Protein AF-A0A7C5K327-F1 (afdb_monomer_lite)

Sequence (168 aa):
MLYFSTILGKKIIDSKEEPIGTLDDMIIIDGEEEAEVVALVCKRKTGLLRIPMKYVDVIEREIKLSIPKEKALLFGEPSPDEILLKGSILDKQLIDTNGVKVVRVNDIILLHKKGGLFVIGVDASVKGFMRRLGIRDPLLDIPKIIRKNETPEIPHMIPWKFVAPLEP

Secondary structure (DSSP, 8-state):
-EEGGGTTT-EEE-TT--EEEEEEEEEEE--SS-EEEEEEEEEETTEEEEEEGGGEEEESSSEEESS-HHHH-B--PPPTTEEEHHHHTTT-EEE-TTSS-EEE--EEEEEEETTEEEEEEEE-SHHHHHHHTT---GGGSS-GGGGGS-------EEEGGG-EEPP-

Structure (mmCIF, N/CA/C/O backbone):
data_AF-A0A7C5K327-F1
#
_entry.id   AF-A0A7C5K327-F1
#
loop_
_atom_site.group_PDB
_atom_site.id
_atom_site.type_symbol
_atom_site.label_atom_id
_atom_site.label_alt_id
_atom_site.label_comp_id
_atom_site.label_asym_id
_atom_site.label_entity_id
_atom_site.label_seq_id
_atom_site.pdbx_PDB_ins_code
_atom_site.Cartn_x
_atom_site.Cartn_y
_atom_site.Cartn_z
_atom_site.occupancy
_atom_site.B_iso_or_equiv
_atom_site.auth_seq_id
_atom_site.auth_comp_id
_atom_site.auth_asym_id
_atom_site.auth_atom_id
_atom_site.pdbx_PDB_model_num
ATOM 1 N N . MET A 1 1 ? 11.975 6.111 1.858 1.00 78.12 1 MET A N 1
ATOM 2 C CA . MET A 1 1 ? 11.445 5.059 0.964 1.00 78.12 1 MET A CA 1
ATOM 3 C C . MET A 1 1 ? 10.909 3.944 1.832 1.00 78.12 1 MET A C 1
ATOM 5 O O . MET A 1 1 ? 11.529 3.630 2.844 1.00 78.12 1 MET A O 1
ATOM 9 N N . LEU A 1 2 ? 9.755 3.407 1.470 1.00 88.88 2 LEU A N 1
ATOM 10 C CA . LEU A 1 2 ? 9.019 2.400 2.219 1.00 88.88 2 LEU A CA 1
ATOM 11 C C . LEU A 1 2 ? 8.792 1.199 1.302 1.00 88.88 2 LEU A C 1
ATOM 13 O O . LEU A 1 2 ? 8.510 1.380 0.125 1.00 88.88 2 LEU A O 1
ATOM 17 N N . TYR A 1 3 ? 8.920 -0.015 1.822 1.00 90.69 3 TYR A N 1
ATOM 18 C CA . TYR A 1 3 ? 8.631 -1.221 1.049 1.00 90.69 3 TYR A CA 1
ATOM 19 C C . TYR A 1 3 ? 7.241 -1.733 1.397 1.00 90.69 3 TYR A C 1
ATOM 21 O O . TYR A 1 3 ? 6.924 -1.889 2.580 1.00 90.69 3 TYR A O 1
ATOM 29 N N . PHE A 1 4 ? 6.428 -2.022 0.388 1.00 93.12 4 PHE A N 1
ATOM 30 C CA . PHE A 1 4 ? 5.060 -2.498 0.568 1.00 93.12 4 PHE A CA 1
ATOM 31 C C . PHE A 1 4 ? 4.995 -3.766 1.432 1.00 93.12 4 PHE A C 1
ATOM 33 O O . PHE A 1 4 ? 4.176 -3.854 2.349 1.00 93.12 4 PHE A O 1
ATOM 40 N N . SER A 1 5 ? 5.930 -4.703 1.252 1.00 89.06 5 SER A N 1
ATOM 41 C CA . SER A 1 5 ? 6.005 -5.912 2.083 1.00 89.06 5 SER A CA 1
ATOM 42 C C . SER A 1 5 ? 6.140 -5.621 3.586 1.00 89.06 5 SER A C 1
ATOM 44 O O . SER A 1 5 ? 5.621 -6.370 4.408 1.00 89.06 5 SER A O 1
ATOM 46 N N . THR A 1 6 ? 6.785 -4.509 3.962 1.00 90.75 6 THR A N 1
ATOM 47 C CA . THR A 1 6 ? 7.032 -4.141 5.368 1.00 90.75 6 THR A CA 1
ATOM 48 C C . THR A 1 6 ? 5.821 -3.531 6.061 1.00 90.75 6 THR A C 1
ATOM 50 O O . THR A 1 6 ? 5.844 -3.354 7.280 1.00 90.75 6 THR A O 1
ATOM 53 N N . ILE A 1 7 ? 4.785 -3.160 5.309 1.00 93.81 7 ILE A N 1
ATOM 54 C CA . ILE A 1 7 ? 3.553 -2.570 5.846 1.00 93.81 7 ILE A CA 1
ATOM 55 C C . ILE A 1 7 ? 2.353 -3.499 5.768 1.00 93.81 7 ILE A C 1
ATOM 57 O O . ILE A 1 7 ? 1.399 -3.306 6.522 1.00 93.81 7 ILE A O 1
ATOM 61 N N . LEU A 1 8 ? 2.406 -4.520 4.913 1.00 94.00 8 LEU A N 1
ATOM 62 C CA . LEU A 1 8 ? 1.396 -5.569 4.877 1.00 94.00 8 LEU A CA 1
ATOM 63 C C . LEU A 1 8 ? 1.196 -6.184 6.269 1.00 94.00 8 LEU A C 1
ATOM 65 O O . LEU A 1 8 ? 2.145 -6.458 7.003 1.00 94.00 8 LEU A O 1
ATOM 69 N N . GLY A 1 9 ? -0.065 -6.373 6.647 1.00 95.81 9 GLY A N 1
ATOM 70 C CA . GLY A 1 9 ? -0.457 -6.927 7.941 1.00 95.81 9 GLY A CA 1
ATOM 71 C C . GLY A 1 9 ? -0.354 -5.962 9.127 1.00 95.81 9 GLY A C 1
ATOM 72 O O . GLY A 1 9 ? -0.784 -6.329 10.224 1.00 95.81 9 GLY A O 1
ATOM 73 N N . LYS A 1 10 ? 0.157 -4.733 8.956 1.00 97.19 10 LYS A N 1
ATOM 74 C CA . LYS A 1 10 ? 0.174 -3.742 10.045 1.00 97.19 10 LYS A CA 1
ATOM 75 C C . LYS A 1 10 ? -1.236 -3.364 10.472 1.00 97.19 10 LYS A C 1
ATOM 77 O O . LYS A 1 10 ? -2.152 -3.293 9.651 1.00 97.19 10 LYS A O 1
ATOM 82 N N . LYS A 1 11 ? -1.397 -3.106 11.771 1.00 97.50 11 LYS A N 1
ATOM 83 C CA . LYS A 1 11 ? -2.666 -2.658 12.345 1.00 97.50 11 LYS A CA 1
ATOM 84 C C . LYS A 1 11 ? -3.026 -1.278 11.816 1.00 97.50 11 LYS A C 1
ATOM 86 O O . LYS A 1 11 ? -2.155 -0.419 11.693 1.00 97.50 11 LYS A O 1
ATOM 91 N N . ILE A 1 12 ? -4.311 -1.091 11.550 1.00 97.25 12 ILE A N 1
ATOM 92 C CA . ILE A 1 12 ? -4.903 0.196 11.208 1.00 97.25 12 ILE A CA 1
ATOM 93 C C . ILE A 1 12 ? -5.746 0.645 12.395 1.00 97.25 12 ILE A C 1
ATOM 95 O O . ILE A 1 12 ? -6.642 -0.092 12.824 1.00 97.25 12 ILE A O 1
ATOM 99 N N . ILE A 1 13 ? -5.450 1.833 12.911 1.00 96.62 13 ILE A N 1
ATOM 100 C CA . ILE A 1 13 ? -6.163 2.469 14.019 1.00 96.62 13 ILE A CA 1
ATOM 101 C C . ILE A 1 13 ? -6.717 3.821 13.575 1.00 96.62 13 ILE A C 1
ATOM 103 O O . ILE A 1 13 ? -6.153 4.472 12.694 1.00 96.62 13 ILE A O 1
ATOM 107 N N . ASP A 1 14 ? -7.831 4.234 14.163 1.00 95.69 14 ASP A N 1
ATOM 108 C CA . ASP A 1 14 ? -8.431 5.531 13.870 1.00 95.69 14 ASP A CA 1
ATOM 109 C C . ASP A 1 14 ? -7.846 6.670 14.725 1.00 95.69 14 ASP A C 1
ATOM 111 O O . ASP A 1 14 ? -6.926 6.469 15.523 1.00 95.69 14 ASP A O 1
ATOM 115 N N . SER A 1 15 ? -8.396 7.878 14.582 1.00 95.56 15 SER A N 1
ATOM 116 C CA . SER A 1 15 ? -7.953 9.053 15.345 1.00 95.56 15 SER A CA 1
ATOM 117 C C . SER A 1 15 ? -8.214 8.969 16.859 1.00 95.56 15 SER A C 1
ATOM 119 O O . SER A 1 15 ? -7.787 9.854 17.596 1.00 95.56 15 SER A O 1
ATOM 121 N N . LYS A 1 16 ? -8.964 7.965 17.328 1.00 95.31 16 LYS A N 1
ATOM 122 C CA . LYS A 1 16 ? -9.239 7.682 18.747 1.00 95.31 16 LYS A CA 1
ATOM 123 C C . LYS A 1 16 ? -8.428 6.486 19.259 1.00 95.31 16 LYS A C 1
ATOM 125 O O . LYS A 1 16 ? -8.711 5.981 20.341 1.00 95.31 16 LYS A O 1
ATOM 130 N N . GLU A 1 17 ? -7.451 6.029 18.476 1.00 94.50 17 GLU A N 1
ATOM 131 C CA . GLU A 1 17 ? -6.656 4.824 18.723 1.00 94.50 17 GLU A CA 1
ATOM 132 C C . GLU A 1 17 ? -7.479 3.524 18.760 1.00 94.50 17 GLU A C 1
ATOM 134 O O . GLU A 1 17 ? -7.019 2.493 19.257 1.00 94.50 17 GLU A O 1
ATOM 139 N N . GLU A 1 18 ? -8.688 3.523 18.189 1.00 94.69 18 GLU A N 1
ATOM 140 C CA . GLU A 1 18 ? -9.495 2.312 18.108 1.00 94.69 18 GLU A CA 1
ATOM 141 C C . GLU A 1 18 ? -9.040 1.429 16.933 1.00 94.69 18 GLU A C 1
ATOM 143 O O . GLU A 1 18 ? -8.885 1.915 15.807 1.00 94.69 18 GLU A O 1
ATOM 148 N N . PRO A 1 19 ? -8.864 0.110 17.140 1.00 94.62 19 PRO A N 1
ATOM 149 C CA . PRO A 1 19 ? -8.450 -0.792 16.076 1.00 94.62 19 PRO A CA 1
ATOM 150 C C . PRO A 1 19 ? -9.569 -0.993 15.051 1.00 94.62 19 PRO A C 1
ATOM 152 O O . PRO A 1 19 ? -10.697 -1.356 15.390 1.00 94.62 19 PRO A O 1
ATOM 155 N N . ILE A 1 20 ? -9.227 -0.831 13.775 1.00 94.50 20 ILE A N 1
ATOM 156 C CA . ILE A 1 20 ? -10.130 -1.074 12.644 1.00 94.50 20 ILE A CA 1
ATOM 157 C C . ILE A 1 20 ? -9.895 -2.473 12.070 1.00 94.50 20 ILE A C 1
ATOM 159 O O . ILE A 1 20 ? -10.848 -3.218 11.844 1.00 94.50 20 ILE A O 1
ATOM 163 N N . GLY A 1 21 ? -8.632 -2.835 11.836 1.00 95.38 21 GLY A N 1
ATOM 164 C CA . GLY A 1 21 ? -8.229 -4.072 11.165 1.00 95.38 21 GLY A CA 1
ATOM 165 C C . GLY A 1 21 ? -6.740 -4.074 10.829 1.00 95.38 21 GLY A C 1
ATOM 166 O O . GLY A 1 21 ? -5.945 -3.447 11.532 1.00 95.38 21 GLY A O 1
ATOM 167 N N . THR A 1 22 ? -6.356 -4.767 9.759 1.00 97.50 22 THR A N 1
ATOM 168 C CA . THR A 1 22 ? -4.967 -4.821 9.272 1.00 97.50 22 THR A CA 1
ATOM 169 C C . THR A 1 22 ? -4.880 -4.490 7.789 1.00 97.50 22 THR A C 1
ATOM 171 O O . THR A 1 22 ? -5.797 -4.831 7.043 1.00 97.50 22 THR A O 1
ATOM 174 N N . LEU A 1 23 ? -3.773 -3.894 7.342 1.00 97.38 23 LEU A N 1
ATOM 175 C CA . LEU A 1 23 ? -3.520 -3.667 5.917 1.00 97.38 23 LEU A CA 1
ATOM 176 C C . LEU A 1 23 ? -3.439 -5.003 5.171 1.00 97.38 23 LEU A C 1
ATOM 178 O O . LEU A 1 23 ? -2.592 -5.837 5.491 1.00 97.38 23 LEU A O 1
ATOM 182 N N . ASP A 1 24 ? -4.302 -5.193 4.179 1.00 96.38 24 ASP A N 1
ATOM 183 C CA . ASP A 1 24 ? -4.278 -6.360 3.296 1.00 96.38 24 ASP A CA 1
ATOM 184 C C . ASP A 1 24 ? -3.707 -6.035 1.920 1.00 96.38 24 ASP A C 1
ATOM 186 O O . ASP A 1 24 ? -2.965 -6.857 1.386 1.00 96.38 24 ASP A O 1
ATOM 190 N N . ASP A 1 25 ? -4.024 -4.853 1.387 1.00 95.94 25 ASP A N 1
ATOM 191 C CA . ASP A 1 25 ? -3.581 -4.389 0.073 1.00 95.94 25 ASP A CA 1
ATOM 192 C C . ASP A 1 25 ? -3.594 -2.847 -0.022 1.00 95.94 25 ASP A C 1
ATOM 194 O O . ASP A 1 25 ? -4.058 -2.156 0.889 1.00 95.94 25 ASP A O 1
ATOM 198 N N . MET A 1 26 ? -3.097 -2.303 -1.127 1.00 96.31 26 MET A N 1
ATOM 199 C CA . MET A 1 26 ? -3.190 -0.902 -1.531 1.00 96.31 26 MET A CA 1
ATOM 200 C C . MET A 1 26 ? -3.737 -0.820 -2.951 1.00 96.31 26 MET A C 1
ATOM 202 O O . MET A 1 26 ? -3.444 -1.670 -3.790 1.00 96.31 26 MET A O 1
ATOM 206 N N . ILE A 1 27 ? -4.521 0.221 -3.200 1.00 95.38 27 ILE A N 1
ATOM 207 C CA . ILE A 1 27 ? -5.105 0.515 -4.501 1.00 95.38 27 ILE A CA 1
ATOM 208 C C . ILE A 1 27 ? -4.363 1.701 -5.087 1.00 95.38 27 ILE A C 1
ATOM 210 O O . ILE A 1 27 ? -4.219 2.728 -4.414 1.00 95.38 27 ILE A O 1
ATOM 214 N N . ILE A 1 28 ? -3.916 1.544 -6.327 1.00 95.38 28 ILE A N 1
ATOM 215 C CA . ILE A 1 28 ? -3.239 2.589 -7.079 1.00 95.38 28 ILE A CA 1
ATOM 216 C C . ILE A 1 28 ? -4.029 3.007 -8.313 1.00 95.38 28 ILE A C 1
ATOM 218 O O . ILE A 1 28 ? -4.798 2.214 -8.855 1.00 95.38 28 ILE A O 1
ATOM 222 N N . ILE A 1 29 ? -3.785 4.234 -8.755 1.00 93.50 29 ILE A N 1
ATOM 223 C CA . ILE A 1 29 ? -4.093 4.699 -10.106 1.00 93.50 29 ILE A CA 1
ATOM 224 C C . ILE A 1 29 ? -2.765 4.864 -10.838 1.00 93.50 29 ILE A C 1
ATOM 226 O O . ILE A 1 29 ? -1.824 5.447 -10.293 1.00 93.50 29 ILE A O 1
ATOM 230 N N . ASP A 1 30 ? -2.690 4.305 -12.043 1.00 91.12 30 ASP A N 1
ATOM 231 C CA . ASP A 1 30 ? -1.484 4.352 -12.863 1.00 91.12 30 ASP A CA 1
ATOM 232 C C . ASP A 1 30 ? -1.193 5.768 -13.389 1.00 91.12 30 ASP A C 1
ATOM 234 O O . ASP A 1 30 ? -2.100 6.580 -13.590 1.00 91.12 30 ASP A O 1
ATOM 238 N N . GLY A 1 31 ? 0.083 6.064 -13.610 1.00 88.69 31 GLY A N 1
ATOM 239 C CA . GLY A 1 31 ? 0.562 7.348 -14.110 1.00 88.69 31 GLY A CA 1
ATOM 240 C C . GLY A 1 31 ? 1.866 7.188 -14.888 1.00 88.69 31 GLY A C 1
ATOM 241 O O . GLY A 1 31 ? 2.562 6.187 -14.751 1.00 88.69 31 GLY A O 1
ATOM 242 N N . GLU A 1 32 ? 2.214 8.187 -15.707 1.00 82.19 32 GLU A N 1
ATOM 243 C CA . GLU A 1 32 ? 3.312 8.072 -16.687 1.00 82.19 32 GLU A CA 1
ATOM 244 C C . GLU A 1 32 ? 4.677 7.718 -16.069 1.00 82.19 32 GLU A C 1
ATOM 246 O O . GLU A 1 32 ? 5.431 6.924 -16.627 1.00 82.19 32 GLU A O 1
ATOM 251 N N . GLU A 1 33 ? 5.015 8.310 -14.920 1.00 87.31 33 GLU A N 1
ATOM 252 C CA . GLU A 1 33 ? 6.305 8.089 -14.244 1.00 87.31 33 GLU A CA 1
ATOM 253 C C . GLU A 1 33 ? 6.160 7.302 -12.934 1.00 87.31 33 GLU A C 1
ATOM 255 O O . GLU A 1 33 ? 7.085 6.601 -12.515 1.00 87.31 33 GLU A O 1
ATOM 260 N N . GLU A 1 34 ? 5.007 7.421 -12.280 1.00 92.19 34 GLU A N 1
ATOM 261 C CA . GLU A 1 34 ? 4.696 6.831 -10.983 1.00 92.19 34 GLU A CA 1
ATOM 262 C C . GLU A 1 34 ? 3.192 6.622 -10.829 1.00 92.19 34 GLU A C 1
ATOM 264 O O . GLU A 1 34 ? 2.404 7.372 -11.404 1.00 92.19 34 GLU A O 1
ATOM 269 N N . ALA A 1 35 ? 2.805 5.649 -10.006 1.00 94.00 35 ALA A N 1
ATOM 270 C CA . ALA A 1 35 ? 1.406 5.410 -9.671 1.00 94.00 35 ALA A CA 1
ATOM 271 C C . ALA A 1 35 ? 1.051 5.991 -8.300 1.00 94.00 35 ALA A C 1
ATOM 273 O O . ALA A 1 35 ? 1.804 5.851 -7.331 1.00 94.00 35 ALA A O 1
ATOM 274 N N . GLU A 1 36 ? -0.113 6.620 -8.193 1.00 95.75 36 GLU A N 1
ATOM 275 C CA . GLU A 1 36 ? -0.604 7.203 -6.945 1.00 95.75 36 GLU A CA 1
ATOM 276 C C . GLU A 1 36 ? -1.347 6.155 -6.115 1.00 95.75 36 GLU A C 1
ATOM 278 O O . GLU A 1 36 ? -2.250 5.491 -6.614 1.00 95.75 36 GLU A O 1
ATOM 283 N N . VAL A 1 37 ? -1.021 6.031 -4.825 1.00 96.50 37 VAL A N 1
ATOM 284 C CA . VAL A 1 37 ? -1.798 5.222 -3.876 1.00 96.50 37 VAL A CA 1
ATOM 285 C C . VAL A 1 37 ? -3.025 6.010 -3.433 1.00 96.50 37 VAL A C 1
ATOM 287 O O . VAL A 1 37 ? -2.931 6.930 -2.622 1.00 96.50 37 VAL A O 1
ATOM 290 N N . VAL A 1 38 ? -4.197 5.605 -3.916 1.00 95.56 38 VAL A N 1
ATOM 291 C CA . VAL A 1 38 ? -5.465 6.308 -3.665 1.00 95.56 38 VAL A CA 1
ATOM 292 C C . VAL A 1 38 ? -6.245 5.746 -2.480 1.00 95.56 38 VAL A C 1
ATOM 294 O O . VAL A 1 38 ? -7.027 6.466 -1.847 1.00 95.56 38 VAL A O 1
ATOM 297 N N . ALA A 1 39 ? -6.030 4.477 -2.125 1.00 95.50 39 ALA A N 1
ATOM 298 C CA . ALA A 1 39 ? -6.685 3.856 -0.978 1.00 95.50 39 ALA A CA 1
ATOM 299 C C . ALA A 1 39 ? -5.900 2.676 -0.393 1.00 95.50 39 ALA A C 1
ATOM 301 O O . ALA A 1 39 ? -5.134 1.997 -1.073 1.00 95.50 39 ALA A O 1
ATOM 302 N N . LEU A 1 40 ? -6.160 2.392 0.882 1.00 95.69 40 LEU A N 1
ATOM 303 C CA . LEU A 1 40 ? -5.760 1.164 1.559 1.00 95.69 40 LEU A CA 1
ATOM 304 C C . LEU A 1 40 ? -6.916 0.162 1.553 1.00 95.69 40 LEU A C 1
ATOM 306 O O . LEU A 1 40 ? -8.073 0.544 1.745 1.00 95.69 40 LEU A O 1
ATOM 310 N N . VAL A 1 41 ? -6.595 -1.123 1.431 1.00 95.56 41 VAL A N 1
ATOM 311 C CA . VAL A 1 41 ? -7.524 -2.229 1.682 1.00 95.56 41 VAL A CA 1
ATOM 312 C C . VAL A 1 41 ? -7.278 -2.756 3.089 1.00 95.56 41 VAL A C 1
ATOM 314 O O . VAL A 1 41 ? -6.209 -3.271 3.413 1.00 95.56 41 VAL A O 1
ATOM 317 N N . CYS A 1 42 ? -8.282 -2.618 3.945 1.00 95.00 42 CYS A N 1
ATOM 318 C CA . CYS A 1 42 ? -8.267 -3.055 5.331 1.00 95.00 42 CYS A CA 1
ATOM 319 C C . CYS A 1 42 ? -9.021 -4.377 5.475 1.00 95.00 42 CYS A C 1
ATOM 321 O O . CYS A 1 42 ? -10.212 -4.461 5.170 1.00 95.00 42 CYS A O 1
ATOM 323 N N . LYS A 1 43 ? -8.351 -5.405 5.996 1.00 94.62 43 LYS A N 1
ATOM 324 C CA . LYS A 1 43 ? -8.967 -6.684 6.349 1.00 94.62 43 LYS A CA 1
ATOM 325 C C . LYS A 1 43 ? -9.457 -6.680 7.788 1.00 94.62 43 LYS A C 1
ATOM 327 O O . LYS A 1 43 ? -8.715 -6.366 8.722 1.00 94.62 43 LYS A O 1
ATOM 332 N N . ARG A 1 44 ? -10.707 -7.105 7.964 1.00 91.81 44 ARG A N 1
ATOM 333 C CA . ARG A 1 44 ? -11.363 -7.325 9.256 1.00 91.81 44 ARG A CA 1
ATOM 334 C C . ARG A 1 44 ? -11.980 -8.716 9.325 1.00 91.81 44 ARG A C 1
ATOM 336 O O . ARG A 1 44 ? -12.093 -9.420 8.327 1.00 91.81 44 ARG A O 1
ATOM 343 N N . LYS A 1 45 ? -12.486 -9.070 10.509 1.00 88.56 45 LYS A N 1
ATOM 344 C CA . LYS A 1 45 ? -13.308 -10.276 10.706 1.00 88.56 45 LYS A CA 1
ATOM 345 C C . LYS A 1 45 ? -14.571 -10.284 9.838 1.00 88.56 45 LYS A C 1
ATOM 347 O O . LYS A 1 45 ? -15.009 -11.343 9.422 1.00 88.56 45 LYS A O 1
ATOM 352 N N . THR A 1 46 ? -15.149 -9.111 9.583 1.00 87.56 46 THR A N 1
ATOM 353 C CA . THR A 1 46 ? -16.404 -8.948 8.833 1.00 87.56 46 THR A CA 1
ATOM 354 C C . THR A 1 46 ? -16.210 -8.778 7.326 1.00 87.56 46 THR A C 1
ATOM 356 O O . THR A 1 46 ? -17.192 -8.573 6.623 1.00 87.56 46 THR A O 1
ATOM 359 N N . GLY A 1 47 ? -14.970 -8.833 6.826 1.00 88.31 47 GLY A N 1
ATOM 360 C CA . GLY A 1 47 ? -14.654 -8.662 5.407 1.00 88.31 47 GLY A CA 1
ATOM 361 C C . GLY A 1 47 ? -13.582 -7.606 5.148 1.00 88.31 47 GLY A C 1
ATOM 362 O O . GLY A 1 47 ? -12.866 -7.183 6.063 1.00 88.31 47 GLY A O 1
ATOM 363 N N . LEU A 1 48 ? -13.474 -7.202 3.884 1.00 90.56 48 LEU A N 1
ATOM 364 C CA . LEU A 1 48 ? -12.564 -6.159 3.420 1.00 90.56 48 LEU A CA 1
ATOM 365 C C . LEU A 1 48 ? -13.257 -4.793 3.407 1.00 90.56 48 LEU A C 1
ATOM 367 O O . LEU A 1 48 ? -14.475 -4.691 3.273 1.00 90.56 48 LEU A O 1
ATOM 371 N N . LEU A 1 49 ? -12.463 -3.742 3.562 1.00 90.69 49 LEU A N 1
ATOM 372 C CA . LEU A 1 49 ? -12.894 -2.352 3.512 1.00 90.69 49 LEU A CA 1
ATOM 373 C C . LEU A 1 49 ? -11.878 -1.512 2.768 1.00 90.69 49 LEU A C 1
ATOM 375 O O . LEU A 1 49 ? -10.683 -1.797 2.817 1.00 90.69 49 LEU A O 1
ATOM 379 N N . ARG A 1 50 ? -12.347 -0.411 2.192 1.00 92.56 50 ARG A N 1
ATOM 380 C CA . ARG A 1 50 ? -11.491 0.583 1.559 1.00 92.56 50 ARG A CA 1
ATOM 381 C C . ARG A 1 50 ? -11.377 1.820 2.440 1.00 92.56 50 ARG A C 1
ATOM 383 O O . ARG A 1 50 ? -12.376 2.312 2.965 1.00 92.56 50 ARG A O 1
ATOM 390 N N . ILE A 1 51 ? -10.154 2.320 2.585 1.00 93.94 51 ILE A N 1
ATOM 391 C CA . ILE A 1 51 ? -9.835 3.540 3.329 1.00 93.94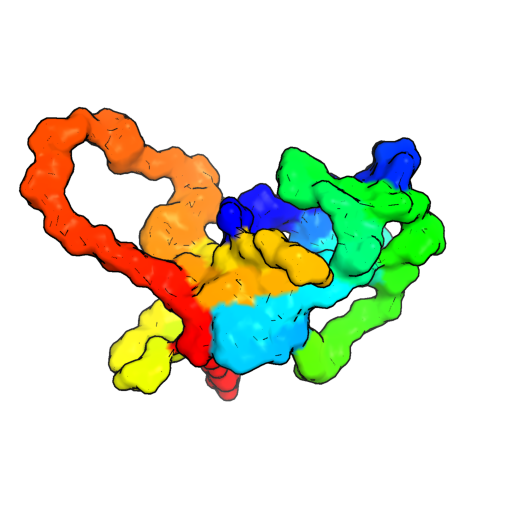 51 ILE A CA 1
ATOM 392 C C . ILE A 1 51 ? -9.120 4.497 2.371 1.00 93.94 51 ILE A C 1
ATOM 394 O O . ILE A 1 51 ? -7.982 4.218 1.995 1.00 93.94 51 ILE A O 1
ATOM 398 N N . PRO A 1 52 ? -9.752 5.610 1.961 1.00 94.12 52 PRO A N 1
ATOM 399 C CA . PRO A 1 52 ? -9.107 6.625 1.132 1.00 94.12 52 PRO A CA 1
ATOM 400 C C . PRO A 1 52 ? -7.795 7.136 1.731 1.00 94.12 52 PRO A C 1
ATOM 402 O O . PRO A 1 52 ? -7.738 7.451 2.922 1.00 94.12 52 PRO A O 1
ATOM 405 N N . MET A 1 53 ? -6.770 7.302 0.893 1.00 94.31 53 MET A N 1
ATOM 406 C CA . MET A 1 53 ? -5.436 7.731 1.330 1.00 94.31 53 MET A CA 1
ATOM 407 C C . MET A 1 53 ? -5.457 9.107 2.014 1.00 94.31 53 MET A C 1
ATOM 409 O O . MET A 1 53 ? -4.707 9.337 2.955 1.00 94.31 53 MET A O 1
ATOM 413 N N . LYS A 1 54 ? -6.397 9.990 1.641 1.00 93.12 54 LYS A N 1
ATOM 414 C CA . LYS A 1 54 ? -6.617 11.295 2.299 1.00 93.12 54 LYS A CA 1
ATOM 415 C C . LYS A 1 54 ? -6.925 11.218 3.803 1.00 93.12 54 LYS A C 1
ATOM 417 O O . LYS A 1 54 ? -6.830 12.227 4.493 1.00 93.12 54 LYS A O 1
ATOM 422 N N . TYR A 1 55 ? -7.359 10.059 4.299 1.00 94.38 55 TYR A N 1
ATOM 423 C CA . TYR A 1 55 ? -7.634 9.837 5.719 1.00 94.38 55 TYR A CA 1
ATOM 424 C C . TYR A 1 55 ? -6.470 9.180 6.456 1.00 94.38 55 TYR A C 1
ATOM 426 O O . TYR A 1 55 ? -6.560 9.004 7.665 1.00 94.38 55 TYR A O 1
ATOM 434 N N . VAL A 1 56 ? -5.401 8.804 5.758 1.00 94.44 56 VAL A N 1
ATOM 435 C CA . VAL A 1 56 ? -4.212 8.191 6.346 1.00 94.44 56 VAL A CA 1
ATOM 436 C C . VAL A 1 56 ? -3.242 9.297 6.740 1.00 94.44 56 VAL A C 1
ATOM 438 O O . VAL A 1 56 ? -2.833 10.093 5.900 1.00 94.44 56 VAL A O 1
ATOM 441 N N . ASP A 1 57 ? -2.881 9.337 8.017 1.00 93.69 57 ASP A N 1
ATOM 442 C CA . ASP A 1 57 ? -1.986 10.350 8.581 1.00 93.69 57 ASP A CA 1
ATOM 443 C C . ASP A 1 57 ? -0.544 9.830 8.665 1.00 93.69 57 ASP A C 1
ATOM 445 O O . ASP A 1 57 ? 0.396 10.450 8.175 1.00 93.69 57 ASP A O 1
ATOM 449 N N . VAL A 1 58 ? -0.370 8.627 9.227 1.00 93.50 58 VAL A N 1
ATOM 450 C CA . VAL A 1 58 ? 0.950 8.040 9.499 1.00 93.50 58 VAL A CA 1
ATOM 451 C C . VAL A 1 58 ? 0.989 6.575 9.069 1.00 93.50 58 VAL A C 1
ATOM 453 O O . VAL A 1 58 ? 0.067 5.816 9.366 1.00 93.50 58 VAL A O 1
ATOM 456 N N . ILE A 1 59 ? 2.085 6.162 8.419 1.00 93.88 59 ILE A N 1
ATOM 457 C CA . ILE A 1 59 ? 2.398 4.763 8.090 1.00 93.88 59 ILE A CA 1
ATOM 458 C C . ILE A 1 59 ? 3.765 4.414 8.686 1.00 93.88 59 ILE A C 1
ATOM 460 O O . ILE A 1 59 ? 4.807 4.608 8.062 1.00 93.88 59 ILE A O 1
ATOM 464 N N . GLU A 1 60 ? 3.765 3.868 9.900 1.00 90.62 60 GLU A N 1
ATOM 465 C CA . GLU A 1 60 ? 4.990 3.473 10.602 1.00 90.62 60 GLU A CA 1
ATOM 466 C C . GLU A 1 60 ? 4.857 2.060 11.171 1.00 90.62 60 GLU A C 1
ATOM 468 O O . GLU A 1 60 ? 4.702 1.110 10.407 1.00 90.62 60 GLU A O 1
ATOM 473 N N . ARG A 1 61 ? 4.935 1.881 12.498 1.00 91.19 61 ARG A N 1
ATOM 474 C CA . ARG A 1 61 ? 4.690 0.598 13.174 1.00 91.19 61 ARG A CA 1
ATOM 475 C C . ARG A 1 61 ? 3.230 0.168 13.036 1.00 91.19 61 ARG A C 1
ATOM 477 O O . ARG A 1 61 ? 2.949 -1.020 12.898 1.00 91.19 61 ARG A O 1
ATOM 484 N N . GLU A 1 62 ? 2.339 1.148 13.040 1.00 95.00 62 GLU A N 1
ATOM 485 C CA . GLU A 1 62 ? 0.909 1.029 12.789 1.00 95.00 62 GLU A CA 1
ATOM 486 C C . GLU A 1 62 ? 0.509 2.110 11.780 1.00 95.00 62 GLU A C 1
ATOM 488 O O . GLU A 1 62 ? 1.262 3.061 11.540 1.00 95.00 62 GLU A O 1
ATOM 493 N N . ILE A 1 63 ? -0.654 1.936 11.164 1.00 96.69 63 ILE A N 1
ATOM 494 C CA . ILE A 1 63 ? -1.240 2.897 10.235 1.00 96.69 63 ILE A CA 1
ATOM 495 C C . ILE A 1 63 ? -2.300 3.680 11.001 1.00 96.69 63 ILE A C 1
ATOM 497 O O . ILE A 1 63 ? -3.260 3.086 11.496 1.00 96.69 63 ILE A O 1
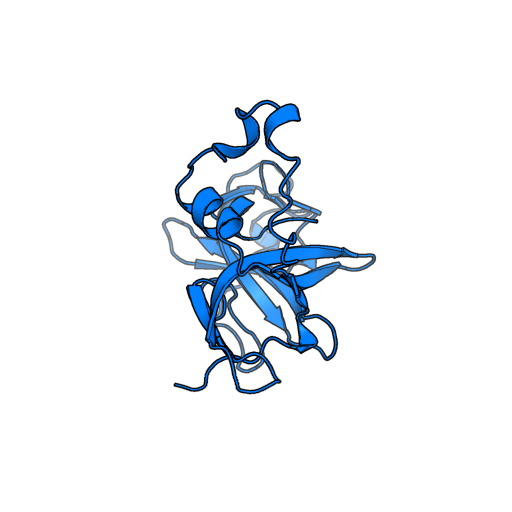ATOM 501 N N . LYS A 1 64 ? -2.124 4.997 11.109 1.00 96.69 64 LYS A N 1
ATOM 502 C CA . LYS A 1 64 ? -3.038 5.877 11.847 1.00 96.69 64 LYS A CA 1
ATOM 503 C C . LYS A 1 64 ? -3.895 6.682 10.886 1.00 96.69 64 LYS A C 1
ATOM 505 O O . LYS A 1 64 ? -3.370 7.250 9.925 1.00 96.69 64 LYS A O 1
ATOM 510 N N . LEU A 1 65 ? -5.196 6.743 11.152 1.00 96.25 65 LEU A N 1
ATOM 511 C CA . LEU A 1 65 ? -6.105 7.616 10.417 1.00 96.25 65 LEU A CA 1
ATOM 512 C C . LEU A 1 65 ? -6.274 8.965 11.119 1.00 96.25 65 LEU A C 1
ATOM 514 O O . LEU A 1 65 ? -6.290 9.041 12.345 1.00 96.25 65 LEU A O 1
ATOM 518 N N . SER A 1 66 ? -6.486 10.017 10.333 1.00 94.69 66 SER A N 1
ATOM 519 C CA . SER A 1 66 ? -6.755 11.376 10.820 1.00 94.69 66 SER A CA 1
ATOM 520 C C . SER A 1 66 ? -8.199 11.587 11.287 1.00 94.69 66 SER A C 1
ATOM 522 O O . SER A 1 66 ? -8.527 12.633 11.848 1.00 94.69 66 SER A O 1
ATOM 524 N N . ILE A 1 67 ? -9.079 10.606 11.066 1.00 93.25 67 ILE A N 1
ATOM 525 C CA . ILE A 1 67 ? -10.504 10.680 11.402 1.00 93.25 67 ILE A CA 1
ATOM 526 C C . ILE A 1 67 ? -10.995 9.418 12.129 1.00 93.25 67 ILE A C 1
ATOM 528 O O . ILE A 1 67 ? -10.365 8.363 12.012 1.00 93.25 67 ILE A O 1
ATOM 532 N N . PRO A 1 68 ? -12.140 9.492 12.838 1.00 92.56 68 PRO A N 1
ATOM 533 C CA . PRO A 1 68 ? -12.764 8.327 13.457 1.00 92.56 68 PRO A CA 1
ATOM 534 C C . PRO A 1 68 ? -13.209 7.291 12.425 1.00 92.56 68 PRO A C 1
ATOM 536 O O . PRO A 1 68 ? -13.637 7.648 11.317 1.00 92.56 68 PRO A O 1
ATOM 539 N N . LYS A 1 69 ? -13.180 6.011 12.810 1.00 86.06 69 LYS A N 1
ATOM 540 C CA . LYS A 1 69 ? -13.506 4.894 11.915 1.00 86.06 69 LYS A CA 1
ATOM 541 C C . LYS A 1 69 ? -14.893 5.021 11.288 1.00 86.06 69 LYS A C 1
ATOM 543 O O . LYS A 1 69 ? -15.062 4.627 10.150 1.00 86.06 69 LYS A O 1
ATOM 548 N N . GLU A 1 70 ? -15.884 5.624 11.941 1.00 85.25 70 GLU A N 1
ATOM 549 C CA . GLU A 1 70 ? -17.241 5.738 11.379 1.00 85.25 70 GLU A CA 1
ATOM 550 C C . GLU A 1 70 ? -17.302 6.600 10.108 1.00 85.25 70 GLU A C 1
ATOM 552 O O . GLU A 1 70 ? -18.236 6.473 9.321 1.00 85.25 70 GLU A O 1
ATOM 557 N N . LYS A 1 71 ? -16.311 7.476 9.899 1.00 82.25 71 LYS A N 1
ATOM 558 C CA . LYS A 1 71 ? -16.261 8.424 8.777 1.00 82.25 71 LYS A CA 1
ATOM 559 C C . LYS A 1 71 ? -15.280 8.024 7.672 1.00 82.25 71 LYS A C 1
ATOM 561 O O . LYS A 1 71 ? -15.285 8.649 6.616 1.00 82.25 71 LYS A O 1
ATOM 566 N N . ALA A 1 72 ? -14.421 7.034 7.917 1.00 74.19 72 ALA A N 1
ATOM 567 C CA . ALA A 1 72 ? -13.305 6.702 7.026 1.00 74.19 72 ALA A CA 1
ATOM 568 C C . ALA A 1 72 ? -13.592 5.544 6.062 1.00 74.19 72 ALA A C 1
ATOM 570 O O . ALA A 1 72 ? -12.769 5.242 5.200 1.00 74.19 72 ALA A O 1
ATOM 571 N N . LEU A 1 73 ? -14.725 4.866 6.243 1.00 74.94 73 LEU A N 1
ATOM 572 C CA . LEU A 1 73 ? -14.983 3.561 5.649 1.00 74.94 73 LEU A CA 1
ATOM 573 C C . LEU A 1 73 ? -15.794 3.681 4.370 1.00 74.94 73 LEU A C 1
ATOM 575 O O . LEU A 1 73 ? -16.915 4.186 4.385 1.00 74.94 73 LEU A O 1
ATOM 579 N N . LEU A 1 74 ? -15.244 3.136 3.290 1.00 77.19 74 LEU A N 1
ATOM 580 C CA . LEU A 1 74 ? -15.963 2.905 2.047 1.00 77.19 74 LEU A CA 1
ATOM 581 C C . LEU A 1 74 ? -16.069 1.401 1.779 1.00 77.19 74 LEU A C 1
ATOM 583 O O . LEU A 1 74 ? -15.147 0.627 2.061 1.00 77.19 74 LEU A O 1
ATOM 587 N N . PHE A 1 75 ? -17.208 1.002 1.218 1.00 72.44 75 PHE A N 1
ATOM 588 C CA . PHE A 1 75 ? -17.448 -0.337 0.688 1.00 72.44 75 PHE A CA 1
ATOM 589 C C . PHE A 1 75 ? -17.412 -0.271 -0.839 1.00 72.44 75 PHE A C 1
ATOM 591 O O . PHE A 1 75 ? -17.931 0.683 -1.416 1.00 72.44 75 PHE A O 1
ATOM 598 N N . GLY A 1 76 ? -16.825 -1.276 -1.481 1.00 69.19 76 GLY A N 1
ATOM 599 C CA . GLY A 1 76 ? -16.815 -1.389 -2.938 1.00 69.19 76 GLY A CA 1
ATOM 600 C C . GLY A 1 76 ? -15.585 -2.116 -3.464 1.00 69.19 76 GLY A C 1
ATOM 601 O O . GLY A 1 76 ? -14.549 -2.158 -2.800 1.00 69.19 76 GLY A O 1
ATOM 602 N N . GLU A 1 77 ? -15.723 -2.671 -4.661 1.00 73.38 77 GLU A N 1
ATOM 603 C CA . GLU A 1 77 ? -14.619 -3.235 -5.440 1.00 73.38 77 GLU A CA 1
ATOM 604 C C . GLU A 1 77 ? -13.769 -2.118 -6.079 1.00 73.38 77 GLU A C 1
ATOM 606 O O . GLU A 1 77 ? -14.230 -0.973 -6.161 1.00 73.38 77 GLU A O 1
ATOM 611 N N . PRO A 1 78 ? -12.518 -2.400 -6.490 1.00 76.88 78 PRO A N 1
ATOM 612 C CA . PRO A 1 78 ? -11.747 -1.546 -7.393 1.00 76.88 78 PRO A CA 1
ATOM 613 C C . PRO A 1 78 ? -12.530 -1.169 -8.655 1.00 76.88 78 PRO A C 1
ATOM 615 O O . PRO A 1 78 ? -13.211 -2.004 -9.250 1.00 76.88 78 PRO A O 1
ATOM 618 N N . SER A 1 79 ? -12.432 0.096 -9.055 1.00 83.88 79 SER A N 1
ATOM 619 C CA . SER A 1 79 ? -12.864 0.551 -10.379 1.00 83.88 79 SER A CA 1
ATOM 620 C C . SER A 1 79 ? -11.932 -0.031 -11.456 1.00 83.88 79 SER A C 1
ATOM 622 O O . SER A 1 79 ? -10.824 -0.447 -11.125 1.00 83.88 79 SER A O 1
ATOM 624 N N . PRO A 1 80 ? -12.322 -0.053 -12.743 1.00 82.38 80 PRO A N 1
ATOM 625 C CA . PRO A 1 80 ? -11.478 -0.609 -13.809 1.00 82.38 80 PRO A CA 1
ATOM 626 C C . PRO A 1 80 ? -10.080 0.019 -13.909 1.00 82.38 80 PRO A C 1
ATOM 628 O O . PRO A 1 80 ? -9.123 -0.677 -14.227 1.00 82.38 80 PRO A O 1
ATOM 631 N N . ASP A 1 81 ? -9.964 1.307 -13.583 1.00 86.75 81 ASP A N 1
ATOM 632 C CA . ASP A 1 81 ? -8.705 2.065 -13.639 1.00 86.75 81 ASP A CA 1
ATOM 633 C C . ASP A 1 81 ? -7.870 1.934 -12.348 1.00 86.75 81 ASP A C 1
ATOM 635 O O . ASP A 1 81 ? -6.813 2.547 -12.202 1.00 86.75 81 ASP A O 1
ATOM 639 N N . GLU A 1 82 ? -8.365 1.166 -11.374 1.00 91.56 82 GLU A N 1
ATOM 640 C CA . GLU A 1 82 ? -7.747 0.976 -10.070 1.00 91.56 82 GLU A CA 1
ATOM 641 C C . GLU A 1 82 ? -7.072 -0.396 -9.977 1.00 91.56 82 GLU A C 1
ATOM 643 O O . GLU A 1 82 ? -7.691 -1.439 -10.190 1.00 91.56 82 GLU A O 1
ATOM 648 N N . ILE A 1 83 ? -5.802 -0.410 -9.573 1.00 91.25 83 ILE A N 1
ATOM 649 C CA . ILE A 1 83 ? -4.989 -1.628 -9.530 1.00 91.25 83 ILE A CA 1
ATOM 650 C C . ILE A 1 83 ? -4.657 -1.983 -8.080 1.00 91.25 83 ILE A C 1
ATOM 652 O O . ILE A 1 83 ? -4.164 -1.161 -7.309 1.00 91.25 83 ILE A O 1
ATOM 656 N N . LEU A 1 84 ? -4.894 -3.242 -7.708 1.00 92.94 84 LEU A N 1
ATOM 657 C CA . LEU A 1 84 ? -4.477 -3.804 -6.422 1.00 92.94 84 LEU A CA 1
ATOM 658 C C . LEU A 1 84 ? -2.997 -4.198 -6.457 1.00 92.94 84 LEU A C 1
ATOM 660 O O . LEU A 1 84 ? -2.608 -5.033 -7.278 1.00 92.94 84 LEU A O 1
ATOM 664 N N . LEU A 1 85 ? -2.179 -3.658 -5.551 1.00 93.06 85 LEU A N 1
ATOM 665 C CA . LEU A 1 85 ? -0.736 -3.914 -5.530 1.00 93.06 85 LEU A CA 1
ATOM 666 C C . LEU A 1 85 ? -0.399 -5.378 -5.247 1.00 93.06 85 LEU A C 1
ATOM 668 O O . LEU A 1 85 ? 0.331 -6.007 -6.011 1.00 93.06 85 LEU A O 1
ATOM 672 N N . LYS A 1 86 ? -0.924 -5.956 -4.170 1.00 91.69 86 LYS A N 1
ATOM 673 C CA . LYS A 1 86 ? -0.693 -7.362 -3.811 1.00 91.69 86 LYS A CA 1
ATOM 674 C C . LYS A 1 86 ? -1.384 -8.301 -4.794 1.00 91.69 86 LYS A C 1
ATOM 676 O O . LYS A 1 86 ? -0.803 -9.321 -5.150 1.00 91.69 86 LYS A O 1
ATOM 681 N N . GLY A 1 87 ? -2.604 -7.975 -5.221 1.00 86.81 87 GLY A N 1
ATOM 682 C CA . GLY A 1 87 ? -3.366 -8.809 -6.156 1.00 86.81 87 GLY A CA 1
ATOM 683 C C . GLY A 1 87 ? -2.769 -8.879 -7.567 1.00 86.81 87 GLY A C 1
ATOM 684 O O . GLY A 1 87 ? -2.782 -9.946 -8.194 1.00 86.81 87 GLY A O 1
ATOM 685 N N . SER A 1 88 ? -2.215 -7.763 -8.049 1.00 85.38 88 SER A N 1
ATOM 686 C CA . SER A 1 88 ? -1.941 -7.558 -9.480 1.00 85.38 88 SER A CA 1
ATOM 687 C C . SER A 1 88 ? -0.481 -7.269 -9.811 1.00 85.38 88 SER A C 1
ATOM 689 O O . SER A 1 88 ? -0.116 -7.400 -10.972 1.00 85.38 88 SER A O 1
ATOM 691 N N . ILE A 1 89 ? 0.358 -6.905 -8.836 1.00 86.19 89 ILE A N 1
ATOM 692 C CA . ILE A 1 89 ? 1.758 -6.514 -9.081 1.00 86.19 89 ILE A CA 1
ATOM 693 C C . ILE A 1 89 ? 2.728 -7.385 -8.283 1.00 86.19 89 ILE A C 1
ATOM 695 O O . ILE A 1 89 ? 3.652 -7.974 -8.845 1.00 86.19 89 ILE A O 1
ATOM 699 N N . LEU A 1 90 ? 2.524 -7.499 -6.970 1.00 85.50 90 LEU A N 1
ATOM 700 C CA . LEU A 1 90 ? 3.385 -8.295 -6.103 1.00 85.50 90 LEU A CA 1
ATOM 701 C C . LEU A 1 90 ? 3.376 -9.758 -6.560 1.00 85.50 90 LEU A C 1
ATOM 703 O O . LEU A 1 90 ? 2.329 -10.301 -6.908 1.00 85.50 90 LEU A O 1
ATOM 707 N N . ASP A 1 91 ? 4.546 -10.403 -6.560 1.00 78.81 91 ASP A N 1
ATOM 708 C CA . ASP A 1 91 ? 4.732 -11.787 -7.014 1.00 78.81 91 ASP A CA 1
ATOM 709 C C . ASP A 1 91 ? 4.431 -12.065 -8.489 1.00 78.81 91 ASP A C 1
ATOM 711 O O . ASP A 1 91 ? 4.554 -13.218 -8.923 1.00 78.81 91 ASP A O 1
ATOM 715 N N . LYS A 1 92 ? 4.078 -11.046 -9.273 1.00 79.62 92 LYS A N 1
ATOM 716 C CA . LYS A 1 92 ? 3.866 -11.203 -10.706 1.00 79.62 92 LYS A CA 1
ATOM 717 C C . LYS A 1 92 ? 5.179 -11.162 -11.461 1.00 79.62 92 LYS A C 1
ATOM 719 O O . LYS A 1 92 ? 6.194 -10.636 -11.000 1.00 79.62 92 LYS A O 1
ATOM 724 N N . GLN A 1 93 ? 5.140 -11.787 -12.624 1.00 69.44 93 GLN A N 1
ATOM 725 C CA . GLN A 1 93 ? 6.188 -11.693 -13.614 1.00 69.44 93 GLN A CA 1
ATOM 726 C C . GLN A 1 93 ? 5.939 -10.429 -14.447 1.00 69.44 93 GLN A C 1
ATOM 728 O O . GLN A 1 93 ? 4.817 -10.197 -14.883 1.00 69.44 93 GLN A O 1
ATOM 733 N N . LEU A 1 94 ? 6.964 -9.602 -14.618 1.00 69.00 94 LEU A N 1
ATOM 734 C CA . LEU A 1 94 ? 6.960 -8.417 -15.476 1.00 69.00 94 LEU A CA 1
ATOM 735 C C . LEU A 1 94 ? 7.980 -8.612 -16.591 1.00 69.00 94 LEU A C 1
ATOM 737 O O . LEU A 1 94 ? 9.024 -9.223 -16.356 1.00 69.00 94 LEU A O 1
ATOM 741 N N . ILE A 1 95 ? 7.706 -8.070 -17.773 1.00 59.47 95 ILE A N 1
ATOM 742 C CA . ILE A 1 95 ? 8.683 -7.991 -18.863 1.00 59.47 95 ILE A CA 1
ATOM 743 C C . ILE A 1 95 ? 9.396 -6.636 -18.776 1.00 59.47 95 ILE A C 1
ATOM 745 O O . ILE A 1 95 ? 8.746 -5.599 -18.702 1.00 59.47 95 ILE A O 1
ATOM 749 N N . ASP A 1 96 ? 10.729 -6.637 -18.799 1.00 57.78 96 ASP A N 1
ATOM 750 C CA . ASP A 1 96 ? 11.510 -5.421 -19.066 1.00 57.78 96 ASP A CA 1
ATOM 751 C C . ASP A 1 96 ? 11.193 -4.917 -20.483 1.00 57.78 96 ASP A C 1
ATOM 753 O O . ASP A 1 96 ? 11.255 -5.697 -21.429 1.00 57.78 96 ASP A O 1
ATOM 757 N N . THR A 1 97 ? 10.906 -3.623 -20.641 1.00 56.09 97 THR A N 1
ATOM 758 C CA . THR A 1 97 ? 10.678 -2.918 -21.921 1.00 56.09 97 THR A CA 1
ATOM 759 C C . THR A 1 97 ? 11.655 -3.239 -23.062 1.00 56.09 97 THR A C 1
ATOM 761 O O . THR A 1 97 ? 11.302 -3.062 -24.225 1.00 56.09 97 THR A O 1
ATOM 764 N N . ASN A 1 98 ? 12.848 -3.771 -22.777 1.00 54.62 98 ASN A N 1
ATOM 765 C CA . ASN A 1 98 ? 13.765 -4.291 -23.800 1.00 54.62 98 ASN A CA 1
ATOM 766 C C . ASN A 1 98 ? 13.401 -5.693 -24.344 1.00 54.62 98 ASN A C 1
ATOM 768 O O . ASN A 1 98 ? 14.133 -6.234 -25.167 1.00 54.62 98 ASN A O 1
ATOM 772 N N . GLY A 1 99 ? 12.316 -6.321 -23.882 1.00 50.53 99 GLY A N 1
ATOM 773 C CA . GLY A 1 99 ? 11.767 -7.587 -24.388 1.00 50.53 99 GLY A CA 1
ATOM 774 C C . GLY A 1 99 ? 12.558 -8.855 -24.042 1.00 50.53 99 GLY A C 1
ATOM 775 O O . GLY A 1 99 ? 12.150 -9.950 -24.416 1.00 50.53 99 GLY A O 1
ATOM 776 N N . VAL A 1 100 ? 13.684 -8.744 -23.331 1.00 54.03 100 VAL A N 1
ATOM 777 C CA . VAL A 1 100 ? 14.616 -9.874 -23.135 1.00 54.03 100 VAL A CA 1
ATOM 778 C C . VAL A 1 100 ? 14.446 -10.574 -21.784 1.00 54.03 100 VAL A C 1
ATOM 780 O O . VAL A 1 100 ? 14.842 -11.733 -21.646 1.00 54.03 100 VAL A O 1
ATOM 783 N N . LYS A 1 101 ? 13.865 -9.923 -20.766 1.00 63.97 101 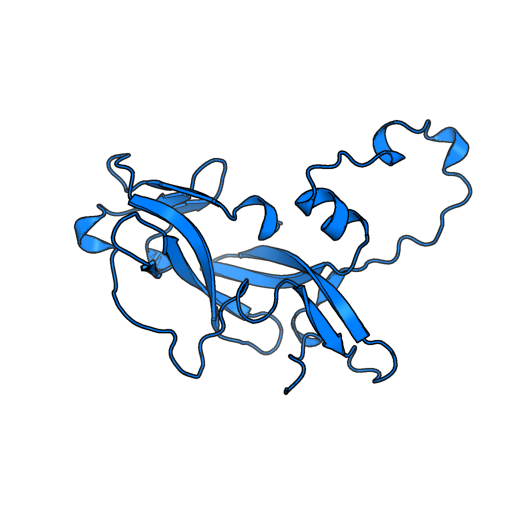LYS A N 1
ATOM 784 C CA . LYS A 1 101 ? 13.876 -10.474 -19.404 1.00 63.97 101 LYS A CA 1
ATOM 785 C C . LYS A 1 101 ? 12.534 -10.367 -18.692 1.00 63.97 101 LYS A C 1
ATOM 787 O O . LYS A 1 101 ? 12.067 -9.276 -18.383 1.00 63.97 101 LYS A O 1
ATOM 792 N N . VAL A 1 102 ? 11.987 -11.534 -18.354 1.00 67.69 102 VAL A N 1
ATOM 793 C CA . VAL A 1 102 ? 10.891 -11.681 -17.397 1.00 67.69 102 VAL A CA 1
ATOM 794 C C . VAL A 1 102 ? 11.470 -11.689 -15.981 1.00 67.69 102 VAL A C 1
ATOM 796 O O . VAL A 1 102 ? 12.357 -12.489 -15.671 1.00 67.69 102 VAL A O 1
ATOM 799 N N . VAL A 1 103 ? 10.985 -10.810 -15.109 1.00 71.00 103 VAL A N 1
ATOM 800 C CA . VAL A 1 103 ? 11.420 -10.695 -13.709 1.00 71.00 103 VAL A CA 1
ATOM 801 C C . VAL A 1 103 ? 10.243 -10.842 -12.758 1.00 71.00 103 VAL A C 1
ATOM 803 O O . VAL A 1 103 ? 9.153 -10.357 -13.031 1.00 71.00 103 VAL A O 1
ATOM 806 N N . ARG A 1 104 ? 10.454 -11.506 -11.618 1.00 78.31 104 ARG A N 1
ATOM 807 C CA . ARG A 1 104 ? 9.445 -11.584 -10.557 1.00 78.31 104 ARG A CA 1
ATOM 808 C C . ARG A 1 104 ? 9.545 -10.356 -9.659 1.00 78.31 104 ARG A C 1
ATOM 810 O O . ARG A 1 104 ? 10.623 -10.064 -9.142 1.00 78.31 104 ARG A O 1
ATOM 817 N N . VAL A 1 105 ? 8.419 -9.691 -9.426 1.00 84.75 105 VAL A N 1
ATOM 818 C CA . VAL A 1 105 ? 8.314 -8.612 -8.440 1.00 84.75 105 VAL A CA 1
ATOM 819 C C . VAL A 1 105 ? 8.372 -9.206 -7.042 1.00 84.75 105 VAL A C 1
ATOM 821 O O . VAL A 1 105 ? 7.454 -9.906 -6.609 1.00 84.75 105 VAL A O 1
ATOM 824 N N . ASN A 1 106 ? 9.447 -8.918 -6.318 1.00 85.06 106 ASN A N 1
ATOM 825 C CA . ASN A 1 106 ? 9.599 -9.360 -4.937 1.00 85.06 106 ASN 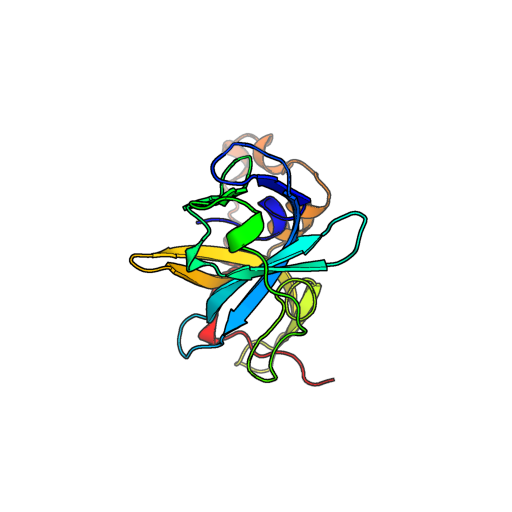A CA 1
ATOM 826 C C . ASN A 1 106 ? 9.037 -8.342 -3.950 1.00 85.06 106 ASN A C 1
ATOM 828 O O . ASN A 1 106 ? 8.560 -8.738 -2.887 1.00 85.06 106 ASN A O 1
ATOM 832 N N . ASP A 1 107 ? 9.092 -7.056 -4.288 1.00 89.31 107 ASP A N 1
ATOM 833 C CA . ASP A 1 107 ? 8.564 -5.982 -3.455 1.00 89.31 107 ASP A CA 1
ATOM 834 C C . ASP A 1 107 ? 8.176 -4.761 -4.287 1.00 89.31 107 ASP A C 1
ATOM 836 O O . ASP A 1 107 ? 8.550 -4.642 -5.454 1.00 89.31 107 ASP A O 1
ATOM 840 N N . ILE A 1 108 ? 7.461 -3.831 -3.663 1.00 91.62 108 ILE A N 1
ATOM 841 C CA . ILE A 1 108 ? 7.031 -2.577 -4.285 1.00 91.62 108 ILE A CA 1
ATOM 842 C C . ILE A 1 108 ? 7.571 -1.420 -3.454 1.00 91.62 108 ILE A C 1
ATOM 844 O O . ILE A 1 108 ? 7.498 -1.436 -2.221 1.00 91.62 108 ILE A O 1
ATOM 848 N N . ILE A 1 109 ? 8.147 -0.433 -4.131 1.00 92.50 109 ILE A N 1
ATOM 849 C CA . ILE A 1 109 ? 8.829 0.693 -3.505 1.00 92.50 109 ILE A CA 1
ATOM 850 C C . ILE A 1 109 ? 7.900 1.898 -3.505 1.00 92.50 109 ILE A C 1
ATOM 852 O O . ILE A 1 109 ? 7.488 2.402 -4.548 1.00 92.50 109 ILE A O 1
ATOM 856 N N . LEU A 1 110 ? 7.619 2.374 -2.300 1.00 94.38 110 LEU A N 1
ATOM 857 C CA . LEU A 1 110 ? 6.742 3.492 -2.014 1.00 94.38 110 LEU A CA 1
ATOM 858 C C . LEU A 1 110 ? 7.551 4.713 -1.568 1.00 94.38 110 LEU A C 1
ATOM 860 O O . LEU A 1 110 ? 8.529 4.614 -0.807 1.00 94.38 110 LEU A O 1
ATOM 864 N N . LEU A 1 111 ? 7.110 5.889 -1.997 1.00 93.94 111 LEU A N 1
ATOM 865 C CA . LEU A 1 111 ? 7.677 7.169 -1.602 1.00 93.94 111 LEU A CA 1
ATOM 866 C C . LEU A 1 111 ? 6.567 8.148 -1.219 1.00 93.94 111 LEU A C 1
ATOM 868 O O . LEU A 1 111 ? 5.676 8.440 -2.011 1.00 93.94 111 LEU A O 1
ATOM 872 N N . HIS A 1 112 ? 6.650 8.686 -0.001 1.00 91.19 112 HIS A N 1
ATOM 873 C CA . HIS A 1 112 ? 5.851 9.844 0.385 1.00 91.19 112 HIS A CA 1
ATOM 874 C C . HIS A 1 112 ? 6.415 11.090 -0.298 1.00 91.19 112 HIS A C 1
ATOM 876 O O . HIS A 1 112 ? 7.594 11.416 -0.129 1.00 91.19 112 HIS A O 1
ATOM 882 N N . LYS A 1 113 ? 5.563 11.789 -1.045 1.00 89.38 113 LYS A N 1
ATOM 883 C CA . LYS A 1 113 ? 5.852 13.093 -1.648 1.00 89.38 113 LYS A CA 1
ATOM 884 C C . LYS A 1 113 ? 4.848 14.119 -1.132 1.00 89.38 113 LYS A C 1
ATOM 886 O O . LYS A 1 113 ? 3.863 13.782 -0.476 1.00 89.38 113 LYS A O 1
ATOM 891 N N . LYS A 1 114 ? 5.090 15.399 -1.424 1.00 83.94 114 LYS A N 1
ATOM 892 C CA . LYS A 1 114 ? 4.130 16.456 -1.093 1.00 83.94 114 LYS A CA 1
ATOM 893 C C . LYS A 1 114 ? 2.807 16.156 -1.807 1.00 83.94 114 LYS A C 1
ATOM 895 O O . LYS A 1 114 ? 2.754 16.227 -3.027 1.00 83.94 114 LYS A O 1
ATOM 900 N N . GLY A 1 115 ? 1.770 15.840 -1.037 1.00 81.38 115 GLY A N 1
ATOM 901 C CA . GLY A 1 115 ? 0.425 15.582 -1.554 1.00 8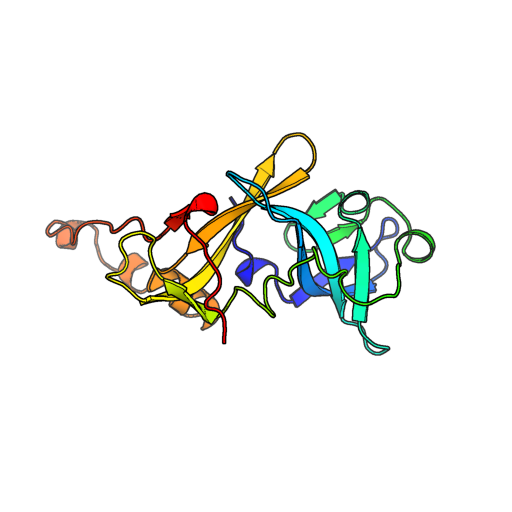1.38 115 GLY A CA 1
ATOM 902 C C . GLY A 1 115 ? 0.008 14.113 -1.626 1.00 81.38 115 GLY A C 1
ATOM 903 O O . GLY A 1 115 ? -1.167 13.877 -1.866 1.00 81.38 115 GLY A O 1
ATOM 904 N N . GLY A 1 116 ? 0.890 13.138 -1.364 1.00 90.81 116 GLY A N 1
ATOM 905 C CA . GLY A 1 116 ? 0.468 11.737 -1.427 1.00 90.81 116 GLY A CA 1
ATOM 906 C C . GLY A 1 116 ? 1.561 10.693 -1.226 1.00 90.81 116 GLY A C 1
ATOM 907 O O . GLY A 1 116 ? 2.713 10.993 -0.889 1.00 90.81 116 GLY A O 1
ATOM 908 N N . LEU A 1 117 ? 1.164 9.441 -1.431 1.00 95.50 117 LEU A N 1
ATOM 909 C CA . LEU A 1 117 ? 2.025 8.267 -1.419 1.00 95.50 117 LEU A CA 1
ATOM 910 C C . LEU A 1 117 ? 2.050 7.679 -2.826 1.00 95.50 117 LEU A C 1
ATOM 912 O O . LEU A 1 117 ? 0.996 7.418 -3.395 1.00 95.50 117 LEU A O 1
ATOM 916 N N . PHE A 1 118 ? 3.244 7.456 -3.362 1.00 95.56 118 PHE A N 1
ATOM 917 C CA . PHE A 1 118 ? 3.424 7.025 -4.744 1.00 95.56 118 PHE A CA 1
ATOM 918 C C . PHE A 1 118 ? 4.235 5.740 -4.818 1.00 95.56 118 PHE A C 1
ATOM 920 O O . PHE A 1 118 ? 5.178 5.548 -4.042 1.00 95.56 118 PHE A O 1
ATOM 927 N N . VAL A 1 119 ? 3.892 4.877 -5.768 1.00 94.94 119 VAL A N 1
ATOM 928 C CA . VAL A 1 119 ? 4.732 3.767 -6.207 1.00 94.94 119 VAL A CA 1
ATOM 929 C C . VAL A 1 119 ? 5.734 4.307 -7.214 1.00 94.94 119 VAL A C 1
ATOM 931 O O . VAL A 1 119 ? 5.368 4.738 -8.301 1.00 94.94 119 VAL A O 1
ATOM 934 N N . ILE A 1 120 ? 7.013 4.249 -6.854 1.00 93.00 120 ILE A N 1
ATOM 935 C CA . ILE A 1 120 ? 8.107 4.745 -7.703 1.00 93.00 120 ILE A CA 1
ATOM 936 C C . ILE A 1 120 ? 8.818 3.623 -8.466 1.00 93.00 120 ILE A C 1
ATOM 938 O O . ILE A 1 120 ? 9.633 3.880 -9.352 1.00 93.00 120 ILE A O 1
ATOM 942 N N . GLY A 1 121 ? 8.532 2.369 -8.122 1.00 90.44 121 GLY A N 1
ATOM 943 C CA . GLY A 1 121 ? 9.105 1.212 -8.788 1.00 90.44 121 GLY A CA 1
ATOM 944 C C . GLY A 1 121 ? 8.893 -0.085 -8.026 1.00 90.44 121 GLY A C 1
ATOM 945 O O . GLY A 1 121 ? 8.258 -0.129 -6.969 1.00 90.44 121 GLY A O 1
ATOM 946 N N . VAL A 1 122 ? 9.469 -1.149 -8.566 1.00 88.50 122 VAL A N 1
ATOM 947 C CA . VAL A 1 122 ? 9.424 -2.498 -8.003 1.00 88.50 122 VAL A CA 1
ATOM 948 C C . VAL A 1 122 ? 10.828 -3.007 -7.713 1.00 88.50 122 VAL A C 1
ATOM 950 O O . VAL A 1 122 ? 11.783 -2.676 -8.411 1.00 88.50 122 VAL A O 1
ATOM 953 N N . ASP A 1 123 ? 10.952 -3.822 -6.672 1.00 85.62 123 ASP A N 1
ATOM 954 C CA . ASP A 1 123 ? 12.183 -4.515 -6.310 1.00 85.62 123 ASP A CA 1
ATOM 955 C C . ASP A 1 123 ? 12.145 -5.944 -6.870 1.00 85.62 123 ASP A C 1
ATOM 957 O O . ASP A 1 123 ? 11.301 -6.758 -6.484 1.00 85.62 123 ASP A O 1
ATOM 961 N N . ALA A 1 124 ? 13.083 -6.255 -7.762 1.00 79.69 124 ALA A N 1
ATOM 962 C CA . ALA A 1 124 ? 13.304 -7.585 -8.332 1.00 79.69 124 ALA A CA 1
ATOM 963 C C . ALA A 1 124 ? 14.542 -8.294 -7.737 1.00 79.69 124 ALA A C 1
ATOM 965 O O . ALA A 1 124 ? 15.010 -9.301 -8.272 1.00 79.69 124 ALA A O 1
ATOM 966 N N . SER A 1 125 ? 15.114 -7.780 -6.641 1.00 71.94 125 SER A N 1
ATOM 967 C CA . SER A 1 125 ? 16.317 -8.331 -6.006 1.00 71.94 125 SER A CA 1
ATOM 968 C C . SER A 1 125 ? 16.036 -9.583 -5.181 1.00 71.94 125 SER A C 1
ATOM 970 O O . SER A 1 125 ? 14.967 -9.748 -4.588 1.00 71.94 125 SER A O 1
ATOM 972 N N . VAL A 1 126 ? 17.069 -10.415 -5.024 1.00 65.50 126 VAL A N 1
ATOM 973 C CA . VAL A 1 126 ? 17.077 -11.531 -4.061 1.00 65.50 126 VAL A CA 1
ATOM 974 C C . VAL A 1 126 ? 16.846 -11.030 -2.626 1.00 65.50 126 VAL A C 1
ATOM 976 O O . VAL A 1 126 ? 16.176 -11.696 -1.842 1.00 65.50 126 VAL A O 1
ATOM 979 N N . LYS A 1 127 ? 17.312 -9.820 -2.283 1.00 66.88 127 LYS A N 1
ATOM 980 C CA . LYS A 1 127 ? 17.070 -9.207 -0.965 1.00 66.88 127 LYS A CA 1
ATOM 981 C C . LYS A 1 127 ? 15.579 -8.978 -0.705 1.00 66.88 127 LYS A C 1
ATOM 983 O O . LYS A 1 127 ? 15.121 -9.226 0.409 1.00 66.88 127 LYS A O 1
ATOM 988 N N . GLY A 1 128 ? 14.816 -8.555 -1.716 1.00 65.25 128 GLY A N 1
ATOM 989 C CA . GLY A 1 128 ? 13.359 -8.433 -1.620 1.00 65.25 128 GLY A CA 1
ATOM 990 C C . GLY A 1 128 ? 12.677 -9.758 -1.302 1.00 65.25 128 GLY A C 1
ATOM 991 O O . GLY A 1 128 ? 11.817 -9.823 -0.424 1.00 65.25 128 GLY A O 1
ATOM 992 N N . PHE A 1 129 ? 13.133 -10.838 -1.936 1.00 69.12 129 PHE A N 1
ATOM 993 C CA . PHE A 1 129 ? 12.650 -12.185 -1.646 1.00 69.12 129 PHE A CA 1
ATOM 994 C C . PHE A 1 129 ? 12.951 -12.607 -0.194 1.00 69.12 129 PHE A C 1
ATOM 996 O O . PHE A 1 129 ? 12.070 -13.107 0.503 1.00 69.12 129 PHE A O 1
ATOM 1003 N N . MET A 1 130 ? 14.161 -12.334 0.308 1.00 66.44 130 MET A N 1
ATOM 1004 C CA . MET A 1 130 ? 14.558 -12.682 1.681 1.00 66.44 130 MET A CA 1
ATOM 1005 C C . MET A 1 130 ? 13.763 -11.933 2.759 1.00 66.44 130 MET A C 1
ATOM 1007 O O . MET A 1 130 ? 13.368 -12.553 3.749 1.00 66.44 130 MET A O 1
ATOM 1011 N N . ARG A 1 131 ? 13.463 -10.636 2.557 1.00 72.81 131 ARG A N 1
ATOM 1012 C CA . ARG A 1 131 ? 12.634 -9.843 3.492 1.00 72.81 131 ARG A CA 1
ATOM 1013 C C . ARG A 1 131 ? 11.278 -10.496 3.749 1.00 72.81 131 ARG A C 1
ATOM 1015 O O . ARG A 1 131 ? 10.800 -10.493 4.879 1.00 72.81 131 ARG A O 1
ATOM 1022 N N . ARG A 1 132 ? 10.683 -11.094 2.717 1.00 67.94 132 ARG A N 1
ATOM 1023 C CA . ARG A 1 132 ? 9.376 -11.759 2.806 1.00 67.94 132 ARG A CA 1
ATOM 1024 C C . ARG A 1 132 ? 9.415 -13.093 3.537 1.00 67.94 132 ARG A C 1
ATOM 1026 O O . ARG A 1 132 ? 8.430 -13.461 4.166 1.00 67.94 132 ARG A O 1
ATOM 1033 N N . LEU A 1 133 ? 10.545 -13.792 3.495 1.00 71.56 133 LEU A N 1
ATOM 1034 C CA . LEU A 1 133 ? 10.749 -15.020 4.263 1.00 71.56 133 LEU A CA 1
ATOM 1035 C C . LEU A 1 133 ? 11.125 -14.748 5.730 1.00 71.56 133 LEU A C 1
ATOM 1037 O O . LEU A 1 133 ? 11.322 -15.691 6.491 1.00 71.56 133 LEU A O 1
ATOM 1041 N N . GLY A 1 134 ? 11.259 -13.477 6.133 1.00 70.12 134 GLY A N 1
ATOM 1042 C CA . GLY A 1 134 ? 11.752 -13.109 7.462 1.00 70.12 134 GLY A CA 1
ATOM 1043 C C . GLY A 1 134 ? 13.220 -13.489 7.688 1.00 70.12 134 GLY A C 1
ATOM 1044 O O . GLY A 1 134 ? 13.680 -13.509 8.829 1.00 70.12 134 GLY A O 1
ATOM 1045 N N . ILE A 1 135 ? 13.961 -13.799 6.617 1.00 73.19 135 ILE A N 1
ATOM 1046 C CA . ILE A 1 135 ? 15.369 -14.190 6.690 1.00 73.19 135 ILE A CA 1
ATOM 1047 C C . ILE A 1 135 ? 16.211 -12.918 6.766 1.00 73.19 135 ILE A C 1
ATOM 1049 O O . ILE A 1 135 ? 16.149 -12.053 5.890 1.00 73.19 135 ILE A O 1
ATOM 1053 N N . ARG A 1 136 ? 17.018 -12.807 7.821 1.00 67.00 136 ARG A N 1
ATOM 1054 C CA . ARG A 1 136 ? 18.005 -11.735 7.968 1.00 67.00 136 ARG A CA 1
ATOM 1055 C C . ARG A 1 136 ? 19.108 -11.922 6.923 1.00 67.00 136 ARG A C 1
ATOM 1057 O O . ARG A 1 136 ? 19.587 -13.035 6.743 1.00 67.00 136 ARG A O 1
ATOM 1064 N N . ASP A 1 137 ? 19.482 -10.845 6.229 1.00 65.00 137 ASP A N 1
ATOM 1065 C CA . ASP A 1 137 ? 20.491 -10.882 5.163 1.00 65.00 137 ASP A CA 1
ATOM 1066 C C . ASP A 1 137 ? 21.839 -11.406 5.713 1.00 65.00 137 ASP A C 1
ATOM 1068 O O . ASP A 1 137 ? 22.465 -10.710 6.518 1.00 65.00 137 ASP A O 1
ATOM 1072 N N . PRO A 1 138 ? 22.306 -12.604 5.309 1.00 59.59 138 PRO A N 1
ATOM 1073 C CA . PRO A 1 138 ? 23.543 -13.195 5.813 1.00 59.59 138 PRO A CA 1
ATOM 1074 C C . PRO A 1 138 ? 24.779 -12.390 5.390 1.00 59.59 138 PRO A C 1
ATOM 1076 O O . PRO A 1 138 ? 25.830 -12.514 6.012 1.00 59.59 138 PRO A O 1
ATOM 1079 N N . LEU A 1 139 ? 24.668 -11.511 4.384 1.00 60.12 139 LEU A N 1
ATOM 1080 C CA . LEU A 1 139 ? 25.741 -10.603 3.954 1.00 60.12 139 LEU A CA 1
ATOM 1081 C C . LEU A 1 139 ? 25.995 -9.456 4.951 1.00 60.12 139 LEU A C 1
ATOM 1083 O O . LEU A 1 139 ? 26.979 -8.718 4.796 1.00 60.12 139 LEU A O 1
ATOM 1087 N N . LEU A 1 140 ? 25.124 -9.272 5.953 1.00 61.03 140 LEU A N 1
ATOM 1088 C CA . LEU A 1 140 ? 25.336 -8.328 7.057 1.00 61.03 140 LEU A CA 1
ATOM 1089 C C . LEU A 1 140 ? 26.360 -8.842 8.076 1.00 61.03 140 LEU A C 1
ATOM 1091 O O . LEU A 1 140 ? 27.015 -8.024 8.718 1.00 61.03 140 LEU A O 1
ATOM 1095 N N . ASP A 1 141 ? 26.535 -10.161 8.176 1.00 57.56 141 ASP A N 1
ATOM 1096 C CA . ASP A 1 141 ? 27.431 -10.797 9.150 1.00 57.56 141 ASP A CA 1
ATOM 1097 C C . ASP A 1 141 ? 28.820 -11.128 8.554 1.00 57.56 141 ASP A C 1
ATOM 1099 O O . ASP A 1 141 ? 29.708 -11.614 9.254 1.00 57.56 141 ASP A O 1
ATOM 1103 N N . ILE A 1 142 ? 29.051 -10.825 7.267 1.00 58.16 142 ILE A N 1
ATOM 1104 C CA . ILE A 1 142 ? 30.339 -11.053 6.591 1.00 58.16 142 ILE A CA 1
ATOM 1105 C C . ILE A 1 142 ? 31.264 -9.827 6.754 1.00 58.16 142 ILE A C 1
ATOM 1107 O O . ILE A 1 142 ? 30.878 -8.713 6.377 1.00 58.16 142 ILE A O 1
ATOM 1111 N N . PRO A 1 143 ? 32.514 -9.997 7.241 1.00 51.88 143 PRO A N 1
ATOM 1112 C CA . PRO A 1 143 ? 33.477 -8.906 7.389 1.00 51.88 143 PRO A CA 1
ATOM 1113 C C . PRO A 1 143 ? 33.736 -8.162 6.071 1.00 51.88 143 PRO A C 1
ATOM 1115 O O . PRO A 1 143 ? 33.999 -8.775 5.035 1.00 51.88 143 PRO A O 1
ATOM 1118 N N . LYS A 1 144 ? 33.752 -6.819 6.124 1.00 55.09 144 LYS A N 1
ATOM 1119 C CA . LYS A 1 144 ? 33.941 -5.918 4.962 1.00 55.09 144 LYS A CA 1
ATOM 1120 C C . LYS A 1 144 ? 35.176 -6.229 4.098 1.00 55.09 144 LYS A C 1
ATOM 1122 O O . LYS A 1 144 ? 35.200 -5.862 2.933 1.00 55.09 144 LYS A O 1
ATOM 1127 N N . ILE A 1 145 ? 36.178 -6.914 4.645 1.00 53.41 145 ILE A N 1
ATOM 1128 C CA . ILE A 1 145 ? 37.444 -7.254 3.976 1.00 53.41 145 ILE A CA 1
ATOM 1129 C C . ILE A 1 145 ? 37.245 -8.273 2.836 1.00 53.41 145 ILE A C 1
ATOM 1131 O O . ILE A 1 145 ? 37.983 -8.243 1.855 1.00 53.41 145 ILE A O 1
ATOM 1135 N N . ILE A 1 146 ? 36.215 -9.122 2.915 1.00 56.47 146 ILE A N 1
ATOM 1136 C CA . ILE A 1 146 ? 35.899 -10.133 1.888 1.00 56.47 146 ILE A CA 1
ATOM 1137 C C . ILE A 1 146 ? 35.057 -9.527 0.742 1.00 56.47 146 ILE A C 1
ATOM 1139 O O . ILE A 1 146 ? 34.970 -10.099 -0.340 1.00 56.47 146 ILE A O 1
ATOM 1143 N N . ARG A 1 147 ? 34.498 -8.318 0.921 1.00 53.56 147 ARG A N 1
ATOM 1144 C CA . ARG A 1 147 ? 33.639 -7.636 -0.072 1.00 53.56 147 ARG A CA 1
ATOM 1145 C C . ARG A 1 147 ? 34.383 -7.080 -1.295 1.00 53.56 147 ARG A C 1
ATOM 1147 O O . ARG A 1 147 ? 33.753 -6.462 -2.140 1.00 53.56 147 ARG A O 1
ATOM 1154 N N . LYS A 1 148 ? 35.702 -7.279 -1.405 1.00 45.75 148 LYS A N 1
ATOM 1155 C CA . LYS A 1 148 ? 36.542 -6.649 -2.441 1.00 45.75 148 LYS A CA 1
ATOM 1156 C C . LYS A 1 148 ? 36.305 -7.178 -3.866 1.00 45.75 148 LYS A C 1
ATOM 1158 O O . LYS A 1 148 ? 36.787 -6.573 -4.813 1.00 45.75 148 LYS A O 1
ATOM 1163 N N . ASN A 1 149 ? 35.530 -8.251 -4.022 1.00 41.38 149 ASN A N 1
ATOM 1164 C CA . ASN A 1 149 ? 34.991 -8.660 -5.315 1.00 41.38 149 ASN A CA 1
ATOM 1165 C C . ASN A 1 149 ? 33.520 -8.261 -5.356 1.00 41.38 149 ASN A C 1
ATOM 1167 O O . ASN A 1 149 ? 32.631 -9.062 -5.069 1.00 41.38 149 ASN A O 1
ATOM 1171 N N . GLU A 1 150 ? 33.295 -6.984 -5.648 1.00 43.25 150 GLU A N 1
ATOM 1172 C CA . GLU A 1 150 ? 31.983 -6.421 -5.925 1.00 43.25 150 GLU A CA 1
ATOM 1173 C C . GLU A 1 150 ? 31.386 -7.180 -7.116 1.00 43.25 150 GLU A C 1
ATOM 1175 O O . GLU A 1 150 ? 31.660 -6.889 -8.279 1.00 43.25 150 GLU A O 1
ATOM 1180 N N . THR A 1 151 ? 30.561 -8.194 -6.842 1.00 41.97 151 THR A N 1
ATOM 1181 C CA . THR A 1 151 ? 29.478 -8.520 -7.770 1.00 41.97 151 THR A CA 1
ATOM 1182 C C . THR A 1 151 ? 28.753 -7.203 -8.015 1.00 41.97 151 THR A C 1
ATOM 1184 O O . THR A 1 151 ? 28.375 -6.583 -7.014 1.00 41.97 151 THR A O 1
ATOM 1187 N N . PRO A 1 152 ? 28.607 -6.747 -9.273 1.00 38.16 152 PRO A N 1
ATOM 1188 C CA . PRO A 1 152 ? 28.026 -5.443 -9.553 1.00 38.16 152 PRO A CA 1
ATOM 1189 C C . PRO A 1 152 ? 26.720 -5.341 -8.774 1.00 38.16 152 PRO A C 1
ATOM 1191 O O . PRO A 1 152 ? 25.897 -6.258 -8.839 1.00 38.16 152 PRO A O 1
ATOM 1194 N N . GLU A 1 153 ? 26.576 -4.289 -7.965 1.00 44.88 153 GLU A N 1
ATOM 1195 C CA . GLU A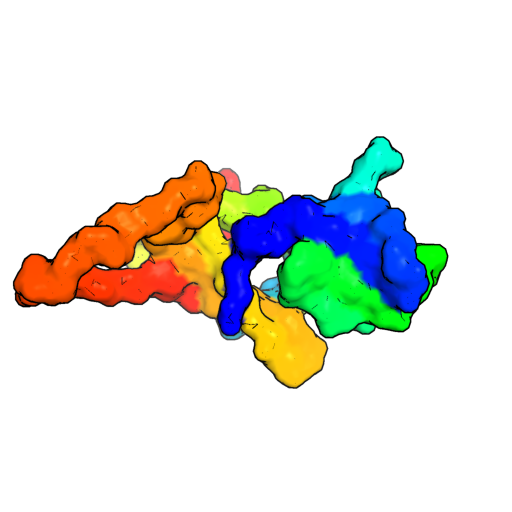 1 153 ? 25.312 -3.979 -7.311 1.00 44.88 153 GLU A CA 1
ATOM 1196 C C . GLU A 1 153 ? 24.300 -3.784 -8.430 1.00 44.88 153 GLU A C 1
ATOM 1198 O O . GLU A 1 153 ? 24.227 -2.713 -9.020 1.00 44.88 153 GLU A O 1
ATOM 1203 N N . ILE A 1 154 ? 23.570 -4.834 -8.801 1.00 42.84 154 ILE A N 1
ATOM 1204 C CA . ILE A 1 154 ? 22.493 -4.682 -9.761 1.00 42.84 154 ILE A CA 1
ATOM 1205 C C . ILE A 1 154 ? 21.470 -3.826 -9.012 1.00 42.84 154 ILE A C 1
ATOM 1207 O O . ILE A 1 154 ? 20.926 -4.294 -7.999 1.00 42.84 154 ILE A O 1
ATOM 1211 N N . PRO A 1 155 ? 21.200 -2.582 -9.442 1.00 49.62 155 PRO A N 1
ATOM 1212 C CA . PRO A 1 155 ? 20.107 -1.819 -8.883 1.00 49.62 155 PRO A CA 1
ATOM 1213 C C . PRO A 1 155 ? 18.856 -2.514 -9.414 1.00 49.62 155 PRO A C 1
ATOM 1215 O O . PRO A 1 155 ? 18.348 -2.198 -10.479 1.00 49.62 155 PRO A O 1
ATOM 1218 N N . HIS A 1 156 ? 18.382 -3.544 -8.717 1.00 68.44 156 HIS A N 1
ATOM 1219 C CA . HIS A 1 156 ? 17.194 -4.300 -9.112 1.00 68.44 156 HIS A CA 1
ATOM 1220 C C . HIS A 1 156 ? 15.903 -3.535 -8.783 1.00 68.44 156 HIS A C 1
ATOM 1222 O O . HIS A 1 156 ? 14.854 -4.147 -8.591 1.00 68.44 156 HIS A O 1
ATOM 1228 N N . MET A 1 157 ? 15.985 -2.209 -8.666 1.00 79.81 157 MET A N 1
ATOM 1229 C CA . MET A 1 157 ? 14.815 -1.358 -8.702 1.00 79.81 157 MET A CA 1
ATOM 1230 C C . MET A 1 157 ? 14.486 -1.113 -10.166 1.00 79.81 157 MET A C 1
ATOM 1232 O O . MET A 1 157 ? 15.275 -0.501 -10.881 1.00 79.81 157 MET A O 1
ATOM 1236 N N . ILE A 1 158 ? 13.316 -1.565 -10.590 1.00 83.62 158 ILE A N 1
ATOM 1237 C CA . ILE A 1 158 ? 12.757 -1.212 -11.890 1.00 83.62 158 ILE A CA 1
ATOM 1238 C C . ILE A 1 158 ? 11.827 -0.022 -11.651 1.00 83.62 158 ILE A C 1
ATOM 1240 O O . ILE A 1 158 ? 10.862 -0.170 -10.895 1.00 83.62 158 ILE A O 1
ATOM 1244 N N . PRO A 1 159 ? 12.130 1.164 -12.213 1.00 86.88 159 PRO A N 1
ATOM 1245 C CA . PRO A 1 159 ? 11.248 2.323 -12.125 1.00 86.88 159 PRO A CA 1
ATOM 1246 C C . PRO A 1 159 ? 9.839 1.999 -12.618 1.00 86.88 159 PRO A C 1
ATOM 1248 O O . PRO A 1 159 ? 9.686 1.225 -13.562 1.00 86.88 159 PRO A O 1
ATOM 1251 N N . TRP A 1 160 ? 8.828 2.619 -12.009 1.00 88.06 160 TRP A N 1
ATOM 1252 C CA . TRP A 1 160 ? 7.424 2.315 -12.299 1.00 88.06 160 TRP A CA 1
ATOM 1253 C C . TRP A 1 160 ? 7.060 2.473 -13.780 1.00 88.06 160 TRP A C 1
ATOM 1255 O O . TRP A 1 160 ? 6.413 1.594 -14.330 1.00 88.06 160 TRP A O 1
ATOM 1265 N N . LYS A 1 161 ? 7.588 3.487 -14.473 1.00 83.69 161 LYS A N 1
ATOM 1266 C CA . LYS A 1 161 ? 7.383 3.662 -15.924 1.00 83.69 161 LYS A CA 1
ATOM 1267 C C . LYS A 1 161 ? 7.777 2.476 -16.817 1.00 83.69 161 LYS A C 1
ATOM 1269 O O . LYS A 1 161 ? 7.402 2.431 -17.982 1.00 83.69 161 LYS A O 1
ATOM 1274 N N . PHE A 1 162 ? 8.586 1.546 -16.309 1.00 79.12 162 PHE A N 1
ATOM 1275 C CA . PHE A 1 162 ? 8.996 0.336 -17.028 1.00 79.12 162 PHE A CA 1
ATOM 1276 C C . PHE A 1 162 ? 8.258 -0.916 -16.532 1.00 79.12 162 PHE A C 1
ATOM 1278 O O . PHE A 1 162 ? 8.602 -2.032 -16.920 1.00 79.12 162 PHE A O 1
ATOM 1285 N N . VAL A 1 163 ? 7.271 -0.752 -15.651 1.00 77.19 163 VAL A N 1
ATOM 1286 C CA . VAL A 1 163 ? 6.441 -1.821 -15.100 1.00 77.19 163 VAL A CA 1
ATOM 1287 C C . VAL A 1 163 ? 5.182 -1.939 -15.952 1.00 77.19 163 VAL A C 1
ATOM 1289 O O . VAL A 1 163 ? 4.225 -1.201 -15.765 1.00 77.19 163 VAL A O 1
ATOM 1292 N N . ALA A 1 164 ? 5.179 -2.895 -16.878 1.00 65.88 164 ALA A N 1
ATOM 1293 C CA . ALA A 1 164 ? 3.978 -3.296 -17.605 1.00 65.88 164 ALA A CA 1
ATOM 1294 C C . ALA A 1 164 ? 3.495 -4.660 -17.077 1.00 65.88 164 ALA A C 1
ATOM 1296 O O . ALA A 1 164 ? 4.289 -5.612 -17.072 1.00 65.88 164 ALA A O 1
ATOM 1297 N N . PRO A 1 165 ? 2.234 -4.790 -16.616 1.00 59.00 165 PRO A N 1
ATOM 1298 C CA . PRO A 1 165 ? 1.665 -6.086 -16.270 1.00 59.00 165 PRO A CA 1
ATOM 1299 C C . PRO A 1 165 ? 1.734 -7.032 -17.473 1.00 59.00 165 PRO A C 1
ATOM 1301 O O . PRO A 1 165 ? 1.450 -6.632 -18.600 1.00 59.00 165 PRO A O 1
ATOM 1304 N N . LEU A 1 166 ? 2.088 -8.296 -17.238 1.00 49.03 166 LEU A N 1
ATOM 1305 C CA . LEU A 1 166 ? 1.843 -9.342 -18.226 1.00 49.03 166 LEU A CA 1
ATOM 1306 C C . LEU A 1 166 ? 0.329 -9.494 -18.399 1.00 49.03 166 LEU A C 1
ATOM 1308 O O . LEU A 1 166 ? -0.354 -9.850 -17.435 1.00 49.03 166 LEU A O 1
ATOM 1312 N N . GLU A 1 167 ? -0.185 -9.229 -19.600 1.00 46.62 167 GLU A N 1
ATOM 1313 C CA . GLU A 1 167 ? -1.528 -9.686 -19.952 1.00 46.62 167 GLU A CA 1
ATOM 1314 C C . GLU A 1 167 ? -1.559 -11.228 -19.866 1.00 46.62 167 GLU A C 1
ATOM 1316 O O . GLU A 1 167 ? -0.588 -11.874 -20.280 1.00 46.62 167 GLU A O 1
ATOM 1321 N N . PRO A 1 168 ? -2.600 -11.818 -19.248 1.00 44.69 168 PRO A N 1
ATOM 1322 C CA . PRO A 1 168 ? -2.748 -13.266 -19.124 1.00 44.69 168 PRO A CA 1
ATOM 1323 C C . PRO A 1 168 ? -2.991 -13.976 -20.462 1.00 44.69 168 PRO A C 1
ATOM 1325 O O . PRO A 1 168 ? -3.624 -13.379 -21.360 1.00 44.69 168 PRO A O 1
#

Radius of gyration: 17.6 Å; chains: 1; bounding box: 55×32×43 Å

pLDDT: mean 80.97, std 16.03, range [38.16, 97.5]

Foldseek 3Di:
DDWPLVQFQAWEAEPVRHTDAGFHWFKWADDQQWIFGQWTWGDDPVGIWTFGQVQFDDRDSHTYGPHHPVPGTDDDDDDPRIDICVVFPAQAWFAFPVRPDTAGFLIWDWDDDVPGIITFFTARDPVSVCVNVVHDDVVVVDDPVVCPPDPDPPRRTDTPNRGDGPDD